Protein AF-A0A3Q2ECR6-F1 (afdb_monomer_lite)

Structure (mmCIF, N/CA/C/O backbone):
data_AF-A0A3Q2ECR6-F1
#
_entry.id   AF-A0A3Q2ECR6-F1
#
loop_
_atom_site.group_PDB
_atom_site.id
_atom_site.type_symbol
_atom_site.label_atom_id
_atom_site.label_alt_id
_atom_site.label_comp_id
_atom_site.label_asym_id
_atom_site.label_entity_id
_atom_site.label_seq_id
_atom_site.pdbx_PDB_ins_code
_atom_site.Cartn_x
_atom_site.Cartn_y
_atom_site.Cartn_z
_atom_site.occupancy
_atom_site.B_iso_or_equiv
_atom_site.auth_seq_id
_atom_site.auth_comp_id
_atom_site.auth_asym_id
_atom_site.auth_atom_id
_atom_site.pdbx_PDB_model_num
ATOM 1 N N . MET A 1 1 ? -10.466 69.214 2.673 1.00 44.59 1 MET A N 1
ATOM 2 C CA . MET A 1 1 ? -10.767 68.205 1.638 1.00 44.59 1 MET A CA 1
ATOM 3 C C . MET A 1 1 ? -9.721 67.107 1.749 1.00 44.59 1 MET A C 1
ATOM 5 O O . MET A 1 1 ? -8.637 67.316 1.250 1.00 44.59 1 MET A O 1
ATOM 9 N N . PHE A 1 2 ? -9.979 66.029 2.493 1.00 32.62 2 PHE A N 1
ATOM 10 C CA . PHE A 1 2 ? -9.277 64.741 2.358 1.00 32.62 2 PHE A CA 1
ATOM 11 C C . PHE A 1 2 ? -10.063 63.687 3.153 1.00 32.62 2 PHE A C 1
ATOM 13 O O . PHE A 1 2 ? -10.181 63.766 4.374 1.00 32.62 2 PHE A O 1
ATOM 20 N N . LEU A 1 3 ? -10.672 62.759 2.415 1.00 36.97 3 LEU A N 1
ATOM 21 C CA . LEU A 1 3 ? -11.423 61.605 2.904 1.00 36.97 3 LEU A CA 1
ATOM 22 C C . LEU A 1 3 ? -10.473 60.650 3.648 1.00 36.97 3 LEU A C 1
ATOM 24 O O . LEU A 1 3 ? -9.470 60.225 3.078 1.00 36.97 3 LEU A O 1
ATOM 28 N N . LYS A 1 4 ? -10.806 60.260 4.885 1.00 32.50 4 LYS A N 1
ATOM 29 C CA . LYS A 1 4 ? -10.216 59.078 5.531 1.00 32.50 4 LYS A CA 1
ATOM 30 C C . LYS A 1 4 ? -11.104 57.871 5.239 1.00 32.50 4 LYS A C 1
ATOM 32 O O . LYS A 1 4 ? -12.248 57.814 5.674 1.00 32.50 4 LYS A O 1
ATOM 37 N N . ILE A 1 5 ? -10.553 56.926 4.486 1.00 41.38 5 ILE A N 1
ATOM 38 C CA . ILE A 1 5 ? -11.116 55.600 4.233 1.00 41.38 5 ILE A CA 1
ATOM 39 C C . ILE A 1 5 ? -10.971 54.782 5.526 1.00 41.38 5 ILE A C 1
ATOM 41 O O . ILE A 1 5 ? -9.859 54.588 6.016 1.00 41.38 5 ILE A O 1
ATOM 45 N N . LEU A 1 6 ? -12.092 54.333 6.094 1.00 36.31 6 LEU A N 1
ATOM 46 C CA . LEU A 1 6 ? -12.134 53.387 7.211 1.00 36.31 6 LEU A CA 1
ATOM 47 C C . LEU A 1 6 ? -11.898 51.972 6.667 1.00 36.31 6 LEU A C 1
ATOM 49 O O . LEU A 1 6 ? -12.733 51.436 5.945 1.00 36.31 6 LEU A O 1
ATOM 53 N N . SER A 1 7 ? -10.758 51.375 7.014 1.00 35.06 7 SER A N 1
ATOM 54 C CA . SER A 1 7 ? -10.494 49.946 6.828 1.00 35.06 7 SER A CA 1
ATOM 55 C C . SER A 1 7 ? -10.989 49.196 8.065 1.00 35.06 7 SER A C 1
ATOM 57 O O . SER A 1 7 ? -10.388 49.277 9.136 1.00 35.06 7 SER A O 1
ATOM 59 N N . THR A 1 8 ? -12.118 48.502 7.940 1.00 44.38 8 THR A N 1
ATOM 60 C CA . THR A 1 8 ? -12.654 47.597 8.961 1.00 44.38 8 THR A CA 1
ATOM 61 C C . THR A 1 8 ? -11.941 46.248 8.892 1.00 44.38 8 THR A C 1
ATOM 63 O O . THR A 1 8 ? -12.421 45.318 8.248 1.00 44.38 8 THR A O 1
ATOM 66 N N . SER A 1 9 ? -10.808 46.121 9.584 1.00 35.09 9 SER A N 1
ATOM 67 C CA . SER A 1 9 ? -10.278 44.809 9.976 1.00 35.09 9 SER A CA 1
ATOM 68 C C . SER A 1 9 ? -10.993 44.347 11.241 1.00 35.09 9 SER A C 1
ATOM 70 O O . SER A 1 9 ? -10.582 44.653 12.358 1.00 35.09 9 SER A O 1
ATOM 72 N N . SER A 1 10 ? -12.082 43.603 11.066 1.00 39.12 10 SER A N 1
ATOM 73 C CA . SER A 1 10 ? -12.671 42.777 12.118 1.00 39.12 10 SER A CA 1
ATOM 74 C C . SER A 1 10 ? -11.706 41.635 12.445 1.00 39.12 10 SER A C 1
ATOM 76 O O . SER A 1 10 ? -11.750 40.564 11.836 1.00 39.12 10 SER A O 1
ATOM 78 N N . VAL A 1 11 ? -10.795 41.889 13.382 1.00 37.97 11 VAL A N 1
ATOM 79 C CA . VAL A 1 11 ? -9.998 40.852 14.033 1.00 37.97 11 VAL A CA 1
ATOM 80 C C . VAL A 1 11 ? -10.934 40.127 14.991 1.00 37.97 11 VAL A C 1
ATOM 82 O O . VAL A 1 11 ? -11.331 40.669 16.020 1.00 37.97 11 VAL A O 1
ATOM 85 N N . TRP A 1 12 ? -11.318 38.905 14.633 1.00 32.41 12 TRP A N 1
ATOM 86 C CA . TRP A 1 12 ? -11.943 37.985 15.573 1.00 32.41 12 TRP A CA 1
ATOM 87 C C . TRP A 1 12 ? -10.900 37.627 16.627 1.00 32.41 12 TRP A C 1
ATOM 89 O O . TRP A 1 12 ? -10.021 36.797 16.405 1.00 32.41 12 TRP A O 1
ATOM 99 N N . PHE A 1 13 ? -10.975 38.320 17.759 1.00 32.16 13 PHE A N 1
ATOM 100 C CA . PHE A 1 13 ? -10.228 38.001 18.962 1.00 32.16 13 PHE A CA 1
ATOM 101 C C . PHE A 1 13 ? -10.807 36.691 19.507 1.00 32.16 13 PHE A C 1
ATOM 103 O O . PHE A 1 13 ? -11.814 36.688 20.211 1.00 32.16 13 PHE A O 1
ATOM 110 N N . PHE A 1 14 ? -10.234 35.557 19.104 1.00 31.73 14 PHE A N 1
ATOM 111 C CA . PHE A 1 14 ? -10.479 34.302 19.804 1.00 31.73 14 PHE A CA 1
ATOM 112 C C . PHE A 1 14 ? -9.859 34.443 21.194 1.00 31.73 14 PHE A C 1
ATOM 114 O O . PHE A 1 14 ? -8.654 34.692 21.267 1.00 31.73 14 PHE A O 1
ATOM 121 N N . PRO A 1 15 ? -10.628 34.297 22.286 1.00 36.34 15 PRO A N 1
ATOM 122 C CA . PRO A 1 15 ? -10.051 34.236 23.616 1.00 36.34 15 PRO A CA 1
ATOM 123 C C . PRO A 1 15 ? -9.131 33.015 23.670 1.00 36.34 15 PRO A C 1
ATOM 125 O O . PRO A 1 15 ? -9.578 31.866 23.716 1.00 36.34 15 PRO A O 1
ATOM 128 N N . THR A 1 16 ? -7.828 33.261 23.594 1.00 48.09 16 THR A N 1
ATOM 129 C CA . THR A 1 16 ? -6.794 32.307 23.971 1.00 48.09 16 THR A CA 1
ATOM 130 C C . THR A 1 16 ? -6.807 32.242 25.482 1.00 48.09 16 THR A C 1
ATOM 132 O O . THR A 1 16 ? -6.129 33.019 26.136 1.00 48.09 16 THR A O 1
ATOM 135 N N . GLU A 1 17 ? -7.701 31.408 25.994 1.00 37.34 17 GLU A N 1
ATOM 136 C CA . GLU A 1 17 ? -7.595 30.612 27.216 1.00 37.34 17 GLU A CA 1
ATOM 137 C C . GLU A 1 17 ? -9.012 30.169 27.568 1.00 37.34 17 GLU A C 1
ATOM 139 O O . GLU A 1 17 ? -9.908 30.974 27.827 1.00 37.34 17 GLU A O 1
ATOM 144 N N . ARG A 1 18 ? -9.248 28.853 27.503 1.00 41.16 18 ARG A N 1
ATOM 145 C CA . ARG A 1 18 ? -10.453 28.295 28.114 1.00 41.16 18 ARG A CA 1
ATOM 146 C C . ARG A 1 18 ? -10.379 28.621 29.606 1.00 41.16 18 ARG A C 1
ATOM 148 O O . ARG A 1 18 ? -9.294 28.468 30.168 1.00 41.16 18 ARG A O 1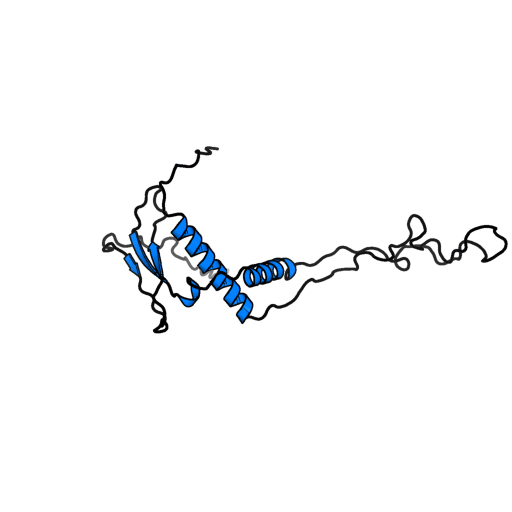
ATOM 155 N N . PRO A 1 19 ? -11.492 29.023 30.243 1.00 47.16 19 PRO A N 1
ATOM 156 C CA . PRO A 1 19 ? -11.497 29.174 31.687 1.00 47.16 19 PRO A CA 1
ATOM 157 C C . PRO A 1 19 ? -11.017 27.859 32.320 1.00 47.16 19 PRO A C 1
ATOM 159 O O . PRO A 1 19 ? -11.397 26.786 31.826 1.00 47.16 19 PRO A O 1
ATOM 162 N N . PRO A 1 20 ? -10.168 27.923 33.362 1.00 55.03 20 PRO A N 1
ATOM 163 C CA . PRO A 1 20 ? -9.770 26.730 34.087 1.00 55.03 20 PRO A CA 1
ATOM 164 C C . PRO A 1 20 ? -11.035 26.010 34.566 1.00 55.03 20 PRO A C 1
ATOM 166 O O . PRO A 1 20 ? -12.017 26.677 34.925 1.00 55.03 20 PRO A O 1
ATOM 169 N N . PRO A 1 21 ? -11.061 24.666 34.523 1.00 54.00 21 PRO A N 1
ATOM 170 C CA . PRO A 1 21 ? -12.189 23.925 35.057 1.00 54.00 21 PRO A CA 1
ATOM 171 C C . PRO A 1 21 ? -12.422 24.375 36.511 1.00 54.00 21 PRO A C 1
ATOM 173 O O . PRO A 1 21 ? -11.453 24.546 37.254 1.00 54.00 21 PRO A O 1
ATOM 176 N N . PRO A 1 22 ? -13.678 24.647 36.906 1.00 54.19 22 PRO A N 1
ATOM 177 C CA . PRO A 1 22 ? -13.982 25.146 38.241 1.00 54.19 22 PRO A CA 1
ATOM 178 C C . PRO A 1 22 ? -13.456 24.175 39.304 1.00 54.19 22 PRO A C 1
ATOM 180 O O . PRO A 1 22 ? -13.561 22.960 39.138 1.00 54.19 22 PRO A O 1
ATOM 183 N N . ALA A 1 23 ? -12.935 24.728 40.404 1.00 50.47 23 ALA A N 1
ATOM 184 C CA . ALA A 1 23 ? -12.356 23.998 41.540 1.00 50.47 23 ALA A CA 1
ATOM 185 C C . ALA A 1 23 ? -13.340 23.044 42.257 1.00 50.47 23 ALA A C 1
ATOM 187 O O . ALA A 1 23 ? -12.936 22.292 43.138 1.00 50.47 23 ALA A O 1
ATOM 188 N N . ASP A 1 24 ? -14.603 23.032 41.827 1.00 50.16 24 ASP A N 1
ATOM 189 C CA . ASP A 1 24 ? -15.684 22.183 42.320 1.00 50.16 24 ASP A CA 1
ATOM 190 C C . ASP A 1 24 ? -16.024 21.038 41.345 1.00 50.16 24 ASP A C 1
ATOM 192 O O . ASP A 1 24 ? -17.192 20.680 41.198 1.00 50.16 24 ASP A O 1
ATOM 196 N N . SER A 1 25 ? -15.063 20.458 40.614 1.00 51.34 25 SER A N 1
ATOM 197 C CA . SER A 1 25 ? -15.341 19.203 39.899 1.00 51.34 25 SER A CA 1
ATOM 198 C C . SER A 1 25 ? -15.365 18.059 40.921 1.00 51.34 25 SER A C 1
ATOM 200 O O . SER A 1 25 ? -14.299 17.728 41.449 1.00 51.34 25 SER A O 1
ATOM 202 N N . PRO A 1 26 ? -16.520 17.440 41.236 1.00 57.03 26 PRO A N 1
ATOM 203 C CA . PRO A 1 26 ? -16.541 16.336 42.178 1.00 57.03 26 PRO A CA 1
ATOM 204 C C . PRO A 1 26 ? -15.870 15.149 41.492 1.00 57.03 26 PRO A C 1
ATOM 206 O O . PRO A 1 26 ? -16.444 14.503 40.615 1.00 57.03 26 PRO A O 1
ATOM 209 N N . LEU A 1 27 ? -14.612 14.899 41.842 1.00 60.94 27 LEU A N 1
ATOM 210 C CA . LEU A 1 27 ? -13.955 13.651 41.496 1.00 60.94 27 LEU A CA 1
ATOM 211 C C . LEU A 1 27 ? -14.749 12.499 42.137 1.00 60.94 27 LEU A C 1
ATOM 213 O O . LEU A 1 27 ? -15.209 12.640 43.274 1.00 60.94 27 LEU A O 1
ATOM 217 N N . PRO A 1 28 ? -14.908 11.358 41.445 1.00 64.12 28 PRO A N 1
ATOM 218 C CA . PRO A 1 28 ? -14.272 11.000 40.174 1.00 64.12 28 PRO A CA 1
ATOM 219 C C . PRO A 1 28 ? -15.071 11.405 38.919 1.00 64.12 28 PRO A C 1
ATOM 221 O O . PRO A 1 28 ? -16.295 11.278 38.863 1.00 64.12 28 PRO A O 1
ATOM 224 N N . LEU A 1 29 ? -14.360 11.806 37.854 1.00 71.25 29 LEU A N 1
ATOM 225 C CA . LEU A 1 29 ? -14.961 12.052 36.535 1.00 71.25 29 LEU A CA 1
ATOM 226 C C . LEU A 1 29 ? -15.437 10.729 35.914 1.00 71.25 29 LEU A C 1
ATOM 228 O O . LEU A 1 29 ? -14.631 9.963 35.391 1.00 71.25 29 LEU A O 1
ATOM 232 N N . LEU A 1 30 ? -16.747 10.469 35.951 1.00 80.62 30 LEU A N 1
ATOM 233 C CA . LEU A 1 30 ? -17.367 9.311 35.304 1.00 80.62 30 LEU A CA 1
ATOM 234 C C . LEU A 1 30 ? -18.045 9.725 33.993 1.00 80.62 30 LEU A C 1
ATOM 236 O O . LEU A 1 30 ? -19.141 10.292 33.999 1.00 80.62 30 LEU A O 1
ATOM 240 N N . ARG A 1 31 ? -17.420 9.421 32.850 1.00 82.69 31 ARG A N 1
ATOM 241 C CA . ARG A 1 31 ? -18.024 9.684 31.534 1.00 82.69 31 ARG A CA 1
ATOM 242 C C . ARG A 1 31 ? -18.683 8.425 30.983 1.00 82.69 31 ARG A C 1
ATOM 244 O O . ARG A 1 31 ? -17.994 7.466 30.649 1.00 82.69 31 ARG A O 1
ATOM 251 N N . LYS A 1 32 ? -20.005 8.472 30.815 1.00 86.19 32 LYS A N 1
ATOM 252 C CA . LYS A 1 32 ? -20.776 7.392 30.185 1.00 86.19 32 LYS A CA 1
ATOM 253 C C . LYS A 1 32 ? -20.709 7.440 28.662 1.00 86.19 32 LYS A C 1
ATOM 255 O O . LYS A 1 32 ? -20.534 8.502 28.054 1.00 86.19 32 LYS A O 1
ATOM 260 N N . CYS A 1 33 ? -20.897 6.283 28.038 1.00 85.75 33 CYS A N 1
ATOM 261 C CA . CYS A 1 33 ? -21.053 6.185 26.593 1.00 85.75 33 CYS A CA 1
ATOM 262 C C . CYS A 1 33 ? -22.465 6.639 26.166 1.00 85.75 33 CYS A C 1
ATOM 264 O O . CYS A 1 33 ? -23.468 6.029 26.524 1.00 85.75 33 CYS A O 1
ATOM 266 N N . ASN A 1 34 ? -22.560 7.696 25.353 1.00 88.00 34 ASN A N 1
ATOM 267 C CA . ASN A 1 34 ? -23.859 8.214 24.886 1.00 88.00 34 ASN A CA 1
ATOM 268 C C . ASN A 1 34 ? -24.440 7.442 23.683 1.00 88.00 34 ASN A C 1
ATOM 270 O O . ASN A 1 34 ? -25.599 7.637 23.327 1.00 88.00 34 ASN A O 1
ATOM 274 N N . ALA A 1 35 ? -23.638 6.612 23.011 1.00 89.81 35 ALA A N 1
ATOM 275 C CA . ALA A 1 35 ? -24.069 5.844 21.844 1.00 89.81 35 ALA A CA 1
ATOM 276 C C . ALA A 1 35 ? -24.732 4.524 22.261 1.00 89.81 35 ALA A C 1
ATOM 278 O O . ALA A 1 35 ? -24.299 3.895 23.224 1.00 89.81 35 ALA A O 1
ATOM 279 N N . ALA A 1 36 ? -25.736 4.075 21.502 1.00 90.94 36 ALA A N 1
ATOM 280 C CA . ALA A 1 36 ? -26.410 2.806 21.758 1.00 90.94 36 ALA A CA 1
ATOM 281 C C . ALA A 1 36 ? -25.423 1.627 21.672 1.00 90.94 36 ALA A C 1
ATOM 283 O O . ALA A 1 36 ? -24.729 1.444 20.665 1.00 90.94 36 ALA A O 1
ATOM 284 N N . ILE A 1 37 ? -25.366 0.831 22.738 1.00 89.75 37 ILE A N 1
ATOM 285 C CA . ILE A 1 37 ? -24.561 -0.390 22.816 1.00 89.75 37 ILE A CA 1
ATOM 286 C C . ILE A 1 37 ? -25.464 -1.588 22.500 1.00 89.75 37 ILE A C 1
ATOM 288 O O . ILE A 1 37 ? -26.587 -1.650 23.008 1.00 89.75 37 ILE A O 1
ATOM 292 N N . PRO A 1 38 ? -25.020 -2.535 21.656 1.00 89.38 38 PRO A N 1
ATOM 293 C CA . PRO A 1 38 ? -25.794 -3.738 21.386 1.00 89.38 38 PRO A CA 1
ATOM 294 C C . PRO A 1 38 ? -25.885 -4.623 22.637 1.00 89.38 38 PRO A C 1
ATOM 296 O O . PRO A 1 38 ? -24.916 -4.775 23.370 1.00 89.38 38 PRO A O 1
ATOM 299 N N . ALA A 1 39 ? -27.033 -5.272 22.844 1.00 90.19 39 ALA A N 1
ATOM 300 C CA . ALA A 1 39 ? -27.360 -5.980 24.091 1.00 90.19 39 ALA A CA 1
ATOM 301 C C . ALA A 1 39 ? -26.384 -7.101 24.510 1.00 90.19 39 ALA A C 1
ATOM 303 O O . ALA A 1 39 ? -26.377 -7.501 25.668 1.00 90.19 39 ALA A O 1
ATOM 304 N N . HIS A 1 40 ? -25.580 -7.623 23.581 1.00 88.38 40 HIS A N 1
ATOM 305 C CA . HIS A 1 40 ? -24.628 -8.708 23.834 1.00 88.38 40 HIS A CA 1
ATOM 306 C C . HIS A 1 40 ? -23.213 -8.222 24.189 1.00 88.38 40 HIS A C 1
ATOM 308 O O . HIS A 1 40 ? -22.360 -9.052 24.491 1.00 88.38 40 HIS A O 1
ATOM 314 N N . LEU A 1 41 ? -22.942 -6.911 24.128 1.00 88.81 41 LEU A N 1
ATOM 315 C CA . LEU A 1 41 ? -21.633 -6.333 24.439 1.00 88.81 41 LEU A CA 1
ATOM 316 C C . LEU A 1 41 ? -21.729 -5.387 25.636 1.00 88.81 41 LEU A C 1
ATOM 318 O O . LEU A 1 41 ? -22.696 -4.644 25.781 1.00 88.81 41 LEU A O 1
ATOM 322 N N . SER A 1 42 ? -20.684 -5.372 26.462 1.00 87.00 42 SER A N 1
ATOM 323 C CA . SER A 1 42 ? -20.505 -4.399 27.541 1.00 87.00 42 SER A CA 1
ATOM 324 C C . SER A 1 42 ? -19.532 -3.288 27.122 1.00 87.00 42 SER A C 1
ATOM 326 O O . SER A 1 42 ? -18.600 -3.558 26.359 1.00 87.00 42 SER A O 1
ATOM 328 N N . PRO A 1 43 ? -19.704 -2.044 27.609 1.00 88.62 43 PRO A N 1
ATOM 329 C CA . PRO A 1 43 ? -18.736 -0.975 27.378 1.00 88.62 43 PRO A CA 1
ATOM 330 C C . PRO A 1 43 ? -17.361 -1.323 27.952 1.00 88.62 43 PRO A C 1
ATOM 332 O O . PRO A 1 43 ? -17.248 -2.005 28.970 1.00 88.62 43 PRO A O 1
ATOM 335 N N . VAL A 1 44 ? -16.312 -0.819 27.303 1.00 88.56 44 VAL A N 1
ATOM 336 C CA . VAL A 1 44 ? -14.935 -0.921 27.805 1.00 88.56 44 VAL A CA 1
ATOM 337 C C . VAL A 1 44 ? -14.654 0.276 28.699 1.00 88.56 44 VAL A C 1
ATOM 339 O O . VAL A 1 44 ? -15.012 1.391 28.340 1.00 88.56 44 VAL A O 1
ATOM 342 N N . GLN A 1 45 ? -14.002 0.073 29.838 1.00 88.94 45 GLN A N 1
ATOM 343 C CA . GLN A 1 45 ? -13.644 1.161 30.746 1.00 88.94 45 GLN A CA 1
ATOM 344 C C . GLN A 1 45 ? -12.150 1.462 30.675 1.00 88.94 45 GLN A C 1
ATOM 346 O O . GLN A 1 45 ? -11.332 0.553 30.526 1.00 88.94 45 GLN A O 1
ATOM 351 N N . THR A 1 46 ? -11.802 2.743 30.773 1.00 86.56 46 THR A N 1
ATOM 352 C CA . THR A 1 46 ? -10.413 3.215 30.796 1.00 86.56 46 THR A CA 1
ATOM 353 C C . THR A 1 46 ? -10.249 4.358 31.781 1.00 86.56 46 THR A C 1
ATOM 355 O O . THR A 1 46 ? -11.157 5.181 31.935 1.00 86.56 46 THR A O 1
ATOM 358 N N . TRP A 1 47 ? -9.078 4.444 32.405 1.00 86.06 47 TRP A N 1
ATOM 359 C CA . TRP A 1 47 ? -8.720 5.567 33.265 1.00 86.06 47 TRP A CA 1
ATOM 360 C C . TRP A 1 47 ? -8.584 6.862 32.461 1.00 86.06 47 TRP A C 1
ATOM 362 O O . TRP A 1 47 ? -8.150 6.859 31.308 1.00 86.06 47 TRP A O 1
ATOM 372 N N . VAL A 1 48 ? -9.000 7.969 33.071 1.00 84.38 48 VAL A N 1
ATOM 373 C CA . VAL A 1 48 ? -8.792 9.324 32.564 1.00 84.38 48 VAL A CA 1
ATOM 374 C C . VAL A 1 48 ? -7.664 9.944 33.366 1.00 84.38 48 VAL A C 1
ATOM 376 O O . VAL A 1 48 ? -7.773 10.095 34.581 1.00 84.38 48 VAL A O 1
ATOM 379 N N . GLU A 1 49 ? -6.601 10.318 32.674 1.00 82.62 49 GLU A N 1
ATOM 380 C CA . GLU A 1 49 ? -5.410 10.916 33.268 1.00 82.62 49 GLU A CA 1
ATOM 381 C C . GLU A 1 49 ? -5.299 12.394 32.885 1.00 82.62 49 GLU A C 1
ATOM 383 O O . GLU A 1 49 ? -5.783 12.828 31.833 1.00 82.62 49 GLU A O 1
ATOM 388 N N . THR A 1 50 ? -4.642 13.166 33.747 1.00 81.00 50 THR A N 1
ATOM 389 C CA . THR A 1 50 ? -4.268 14.565 33.511 1.00 81.00 50 THR A CA 1
ATOM 390 C C . THR A 1 50 ? -2.802 14.677 33.137 1.00 81.00 50 THR A C 1
ATOM 392 O O . THR A 1 50 ? -1.955 13.987 33.690 1.00 81.00 50 THR A O 1
ATOM 395 N N . LEU A 1 51 ? -2.484 15.609 32.238 1.00 82.25 51 LEU A N 1
ATOM 396 C CA . LEU A 1 51 ? -1.107 15.878 31.806 1.00 82.25 51 LEU A CA 1
ATOM 397 C C . LEU A 1 51 ? -0.400 16.944 32.669 1.00 82.25 51 LEU A C 1
ATOM 399 O O . LEU A 1 51 ? 0.610 17.498 32.249 1.00 82.25 51 LEU A O 1
ATOM 403 N N . GLU A 1 52 ? -0.944 17.276 33.842 1.00 80.50 52 GLU A N 1
ATOM 404 C CA . GLU A 1 52 ? -0.485 18.401 34.676 1.00 80.50 52 GLU A CA 1
ATOM 405 C C . GLU A 1 52 ? 0.789 18.092 35.478 1.00 80.50 52 GLU A C 1
ATOM 407 O O . GLU A 1 52 ? 1.527 19.007 35.838 1.00 80.50 52 GLU A O 1
ATOM 412 N N . GLY A 1 53 ? 1.085 16.816 35.733 1.00 77.12 53 GLY A N 1
ATOM 413 C CA . GLY A 1 53 ? 2.266 16.395 36.482 1.00 77.12 53 GLY A CA 1
ATOM 414 C C . GLY A 1 53 ? 2.662 14.955 36.176 1.00 77.12 53 GLY A C 1
ATOM 415 O O . GLY A 1 53 ? 1.852 14.167 35.696 1.00 77.12 53 GLY A O 1
ATOM 416 N N . GLN A 1 54 ? 3.921 14.617 36.455 1.00 70.44 54 GLN A N 1
ATOM 417 C CA . GLN A 1 54 ? 4.499 13.308 36.129 1.00 70.44 54 GLN A CA 1
ATOM 418 C C . GLN A 1 54 ? 3.945 12.164 37.001 1.00 70.44 54 GLN A C 1
ATOM 420 O O . GLN A 1 54 ? 3.918 11.025 36.549 1.00 70.44 54 GLN A O 1
ATOM 425 N N . ASP A 1 55 ? 3.417 12.498 38.185 1.00 64.44 55 ASP A N 1
ATOM 426 C CA . ASP A 1 55 ? 2.812 11.569 39.153 1.00 64.44 55 ASP A CA 1
ATOM 427 C C . ASP A 1 55 ? 1.298 11.817 39.325 1.00 64.44 55 ASP A C 1
ATOM 429 O O . ASP A 1 55 ? 0.737 11.670 40.415 1.00 64.44 55 ASP A O 1
ATOM 433 N N . SER A 1 56 ? 0.625 12.279 38.265 1.00 68.69 56 SER A N 1
ATOM 434 C CA . SER A 1 56 ? -0.805 12.592 38.322 1.00 68.69 56 SER A CA 1
ATOM 435 C C . SER A 1 56 ? -1.632 11.319 38.530 1.00 68.69 56 SER A C 1
ATOM 437 O O . SER A 1 56 ? -1.570 10.383 37.736 1.00 68.69 56 SER A O 1
ATOM 439 N N . GLN A 1 57 ? -2.418 11.290 39.610 1.00 69.31 57 GLN A N 1
ATOM 440 C CA . GLN A 1 57 ? -3.376 10.214 39.863 1.00 69.31 57 GLN A CA 1
ATOM 441 C C . GLN A 1 57 ? -4.517 10.274 38.834 1.00 69.31 57 GLN A C 1
ATOM 443 O O . GLN A 1 57 ? -4.929 11.372 38.446 1.00 69.31 57 GLN A O 1
ATOM 448 N N . PRO A 1 58 ? -5.064 9.124 38.403 1.00 74.81 58 PRO A N 1
ATOM 449 C CA . PRO A 1 58 ? -6.170 9.114 37.457 1.00 74.81 58 PRO A CA 1
ATOM 450 C C . PRO A 1 58 ? -7.391 9.827 38.057 1.00 74.81 58 PRO A C 1
ATOM 452 O O . PRO A 1 58 ? -7.849 9.504 39.153 1.00 74.81 58 PRO A O 1
ATOM 455 N N . LEU A 1 59 ? -7.940 10.793 37.318 1.00 78.69 59 LEU A N 1
ATOM 456 C CA . LEU A 1 59 ? -9.066 11.629 37.749 1.00 78.69 59 LEU A CA 1
ATOM 457 C C . LEU A 1 59 ? -10.400 10.873 37.780 1.00 78.69 59 LEU A C 1
ATOM 459 O O . LEU A 1 59 ? -11.351 11.288 38.448 1.00 78.69 59 LEU A O 1
ATOM 463 N N . GLY A 1 60 ? -10.524 9.801 36.999 1.00 81.75 60 GLY A N 1
ATOM 464 C CA . GLY A 1 60 ? -11.774 9.061 36.899 1.00 81.75 60 GLY A CA 1
ATOM 465 C C . GLY A 1 60 ? -11.786 7.997 35.811 1.00 81.75 60 GLY A C 1
ATOM 466 O O . GLY A 1 60 ? -10.750 7.630 35.260 1.00 81.75 60 GLY A O 1
ATOM 467 N N . LEU A 1 61 ? -12.984 7.496 35.513 1.00 83.81 61 LEU A N 1
ATOM 468 C CA . LEU A 1 61 ? -13.227 6.408 34.569 1.00 83.81 61 LEU A CA 1
ATOM 469 C C . LEU A 1 61 ? -14.089 6.888 33.400 1.00 83.81 61 LEU A C 1
ATOM 471 O O . LEU A 1 61 ? -15.089 7.587 33.566 1.00 83.81 61 LEU A O 1
ATOM 475 N N . THR A 1 62 ? -13.722 6.474 32.194 1.00 88.56 62 THR A N 1
ATOM 476 C CA . THR A 1 62 ? -14.517 6.693 30.982 1.00 88.56 62 THR A CA 1
ATOM 477 C C . THR A 1 62 ? -14.972 5.366 30.401 1.00 88.56 62 THR A C 1
ATOM 479 O O . THR A 1 62 ? -14.184 4.435 30.259 1.00 88.56 62 THR A O 1
ATOM 482 N N . GLU A 1 63 ? -16.244 5.311 30.015 1.00 90.69 63 GLU A N 1
ATOM 483 C CA . GLU A 1 63 ? -16.836 4.224 29.246 1.00 90.69 63 GLU A CA 1
ATOM 484 C C . GLU A 1 63 ? -16.684 4.480 27.739 1.00 90.69 63 GLU A C 1
ATOM 486 O O . GLU A 1 63 ? -17.053 5.531 27.204 1.00 90.69 63 GLU A O 1
ATOM 491 N N . LEU A 1 64 ? -16.169 3.478 27.036 1.00 90.62 64 LEU A N 1
ATOM 492 C CA . LEU A 1 64 ? -15.909 3.455 25.606 1.00 90.62 64 LEU A CA 1
ATOM 493 C C . LEU A 1 64 ? -16.815 2.436 24.911 1.00 90.62 64 LEU A C 1
ATOM 495 O O . LEU A 1 64 ? -17.138 1.373 25.445 1.00 90.62 64 LEU A O 1
ATOM 499 N N . HIS A 1 65 ? -17.204 2.753 23.674 1.00 93.94 65 HIS A N 1
ATOM 500 C CA . HIS A 1 65 ? -18.077 1.888 22.880 1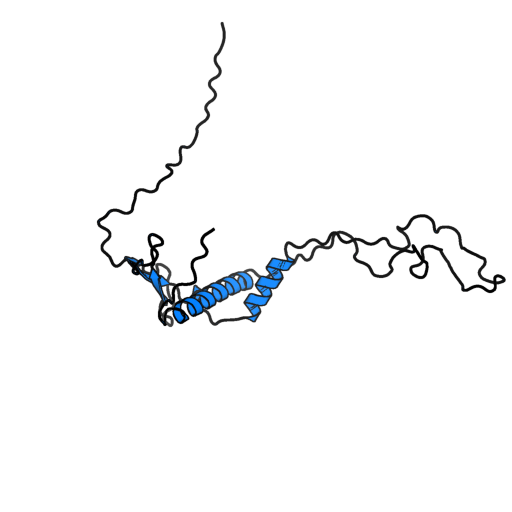.00 93.94 65 HIS A CA 1
ATOM 501 C C . HIS A 1 65 ? -17.335 0.622 22.406 1.00 93.94 65 HIS A C 1
ATOM 503 O O . HIS A 1 65 ? -16.259 0.739 21.800 1.00 93.94 65 HIS A O 1
ATOM 509 N N . PRO A 1 66 ? -17.896 -0.582 22.624 1.00 92.44 66 PRO A N 1
ATOM 510 C CA . PRO A 1 66 ? -17.194 -1.831 22.339 1.00 92.44 66 PRO A CA 1
ATOM 511 C C . PRO A 1 66 ? -16.960 -2.070 20.838 1.00 92.44 66 PRO A C 1
ATOM 513 O O . PRO A 1 66 ? -15.913 -2.591 20.468 1.00 92.44 66 PRO A O 1
ATOM 516 N N . ASP A 1 67 ? -17.826 -1.598 19.934 1.00 93.00 67 ASP A N 1
ATOM 517 C CA . ASP A 1 67 ? -17.635 -1.806 18.483 1.00 93.00 67 ASP A CA 1
ATOM 518 C C . ASP A 1 67 ? -16.492 -0.974 17.884 1.00 93.00 67 ASP A C 1
ATOM 520 O O . ASP A 1 67 ? -16.196 -1.092 16.686 1.00 93.00 67 ASP A O 1
ATOM 524 N N . VAL A 1 68 ? -15.906 -0.058 18.655 1.00 93.38 68 VAL A N 1
ATOM 525 C CA . VAL A 1 68 ? -14.770 0.772 18.232 1.00 93.38 68 VAL A CA 1
ATOM 526 C C . VAL A 1 68 ? -13.490 0.343 18.937 1.00 93.38 68 VAL A C 1
ATOM 528 O O . VAL A 1 68 ? -12.444 0.299 18.290 1.00 93.38 68 VAL A O 1
ATOM 531 N N . PHE A 1 69 ? -13.582 0.020 20.229 1.00 92.81 69 PHE A N 1
ATOM 532 C CA . PHE A 1 69 ? -12.428 -0.212 21.101 1.00 92.81 69 PHE A CA 1
ATOM 533 C C . PHE A 1 69 ? -12.245 -1.672 21.552 1.00 92.81 69 PHE A C 1
ATOM 535 O O . PHE A 1 69 ? -11.189 -1.996 22.088 1.00 92.81 69 PHE A O 1
ATOM 542 N N . ALA A 1 70 ? -13.220 -2.554 21.311 1.00 91.75 70 ALA A N 1
ATOM 543 C CA . ALA A 1 70 ? -13.163 -3.990 21.616 1.00 91.75 70 ALA A CA 1
ATOM 544 C C . ALA A 1 70 ? -13.308 -4.867 20.358 1.00 91.75 70 ALA A C 1
ATOM 546 O O . ALA A 1 70 ? -13.847 -5.973 20.405 1.00 91.75 70 ALA A O 1
ATOM 547 N N . VAL A 1 71 ? -12.846 -4.383 19.202 1.00 93.06 71 VAL A N 1
ATOM 548 C CA . VAL A 1 71 ? -12.867 -5.170 17.963 1.00 93.06 71 VAL A CA 1
ATOM 549 C C . VAL A 1 71 ? -11.709 -6.164 17.961 1.00 93.06 71 VAL A C 1
ATOM 551 O O . VAL A 1 71 ? -10.579 -5.809 18.293 1.00 93.06 71 VAL A O 1
ATOM 554 N N . ALA A 1 72 ? -11.975 -7.397 17.520 1.00 90.75 72 ALA A N 1
ATOM 555 C CA . ALA A 1 72 ? -10.949 -8.427 17.381 1.00 90.75 72 ALA A CA 1
ATOM 556 C C . ALA A 1 72 ? -9.748 -7.926 16.542 1.00 90.75 72 ALA A C 1
ATOM 558 O O . ALA A 1 72 ? -9.951 -7.354 15.460 1.00 90.75 72 ALA A O 1
ATOM 559 N N . PRO A 1 73 ? -8.500 -8.142 16.999 1.00 91.25 73 PRO A N 1
ATOM 560 C CA . PRO A 1 73 ? -7.315 -7.634 16.319 1.00 91.25 73 PRO A CA 1
ATOM 561 C C . PRO A 1 73 ? -7.108 -8.349 14.975 1.00 91.25 73 PRO A C 1
ATOM 563 O O . PRO A 1 73 ? -6.734 -9.517 14.922 1.00 91.25 73 PRO A O 1
ATOM 566 N N . ARG A 1 74 ? -7.351 -7.640 13.863 1.00 94.00 74 ARG A N 1
ATOM 567 C CA . ARG A 1 74 ? -7.160 -8.140 12.487 1.00 94.00 74 ARG A CA 1
ATOM 568 C C . ARG A 1 74 ? -5.964 -7.469 11.814 1.00 94.00 74 ARG A C 1
ATOM 570 O O . ARG A 1 74 ? -6.104 -6.399 11.216 1.00 94.00 74 ARG A O 1
ATOM 577 N N . LEU A 1 75 ? -4.804 -8.121 11.876 1.00 95.38 75 LEU A N 1
ATOM 578 C CA . LEU A 1 75 ? -3.544 -7.608 11.321 1.00 95.38 75 LEU A CA 1
ATOM 579 C C . LEU A 1 75 ? -3.596 -7.409 9.798 1.00 95.38 75 LEU A C 1
ATOM 581 O O . LEU A 1 75 ? -3.056 -6.428 9.293 1.00 95.38 75 LEU A O 1
ATOM 585 N N . ASP A 1 76 ? -4.322 -8.263 9.077 1.00 96.50 76 ASP A N 1
ATOM 586 C CA . ASP A 1 76 ? -4.435 -8.188 7.614 1.00 96.50 76 ASP A CA 1
ATOM 587 C C . ASP A 1 76 ? -5.028 -6.852 7.144 1.00 96.50 76 ASP A C 1
ATOM 589 O O . ASP A 1 76 ? -4.540 -6.229 6.200 1.00 96.50 76 ASP A O 1
ATOM 593 N N . ILE A 1 77 ? -6.077 -6.381 7.831 1.00 96.12 77 ILE A N 1
ATOM 594 C CA 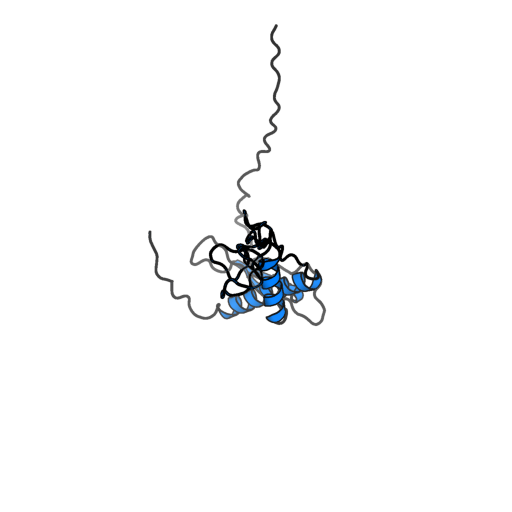. ILE A 1 77 ? -6.755 -5.120 7.504 1.00 96.12 77 ILE A CA 1
ATOM 595 C C . ILE A 1 77 ? -5.855 -3.936 7.850 1.00 96.12 77 ILE A C 1
ATOM 597 O O . ILE A 1 77 ? -5.794 -2.976 7.082 1.00 96.12 77 ILE A O 1
ATOM 601 N N . LEU A 1 78 ? -5.136 -4.008 8.976 1.00 96.25 78 LEU A N 1
ATOM 602 C CA . LEU A 1 78 ? -4.161 -2.982 9.342 1.00 96.25 78 LEU A CA 1
ATOM 603 C C . LEU A 1 78 ? -3.074 -2.852 8.274 1.00 96.25 78 LEU A C 1
ATOM 605 O O . LEU A 1 78 ? -2.828 -1.747 7.796 1.00 96.25 78 LEU A O 1
ATOM 609 N N . HIS A 1 79 ? -2.487 -3.971 7.849 1.00 97.25 79 HIS A N 1
ATOM 610 C CA . HIS A 1 79 ? -1.468 -3.992 6.804 1.00 97.25 79 HIS A CA 1
ATOM 611 C C . HIS A 1 79 ? -2.000 -3.457 5.465 1.00 97.25 79 HIS A C 1
ATOM 613 O O . HIS A 1 79 ? -1.340 -2.649 4.809 1.00 97.25 79 HIS A O 1
ATOM 619 N N . ALA A 1 80 ? -3.219 -3.840 5.073 1.00 97.12 80 ALA A N 1
ATOM 620 C CA . ALA A 1 80 ? -3.843 -3.347 3.847 1.00 97.12 80 ALA A CA 1
ATOM 621 C C . ALA A 1 80 ? -4.066 -1.824 3.873 1.00 97.12 80 ALA A C 1
ATOM 623 O O . ALA A 1 80 ? -3.775 -1.137 2.893 1.00 97.12 80 ALA A O 1
ATOM 624 N N . VAL A 1 81 ? -4.555 -1.281 4.993 1.00 97.62 81 VAL A N 1
ATOM 625 C CA . VAL A 1 81 ? -4.763 0.167 5.161 1.00 97.62 81 VAL A CA 1
ATOM 626 C C . VAL A 1 81 ? -3.430 0.916 5.197 1.00 97.62 81 VAL A C 1
ATOM 628 O O . VAL A 1 81 ? -3.320 1.976 4.583 1.00 97.62 81 VAL A O 1
ATOM 631 N N . GLU A 1 82 ? -2.412 0.370 5.857 1.00 96.88 82 GLU A N 1
ATOM 632 C CA . GLU A 1 82 ? -1.067 0.949 5.935 1.00 96.88 82 GLU A CA 1
ATOM 633 C C . GLU A 1 82 ? -0.396 1.019 4.555 1.00 96.88 82 GLU A C 1
ATOM 635 O O . GLU A 1 82 ? 0.046 2.086 4.116 1.00 96.88 82 GLU A O 1
ATOM 640 N N . THR A 1 83 ? -0.437 -0.086 3.809 1.00 97.44 83 THR A N 1
ATOM 641 C CA . THR A 1 83 ? 0.082 -0.159 2.439 1.00 97.44 83 THR A CA 1
ATOM 642 C C . THR A 1 83 ? -0.673 0.798 1.516 1.00 97.44 83 THR A C 1
ATOM 644 O O . THR A 1 83 ? -0.067 1.463 0.669 1.00 97.44 83 THR A O 1
ATOM 647 N N . TRP A 1 84 ? -1.994 0.913 1.686 1.00 97.88 84 TRP A N 1
ATOM 648 C CA . TRP A 1 84 ? -2.815 1.877 0.957 1.00 97.88 84 TRP A CA 1
ATOM 649 C C . TRP A 1 84 ? -2.406 3.320 1.258 1.00 97.88 84 TRP A C 1
ATOM 651 O O . TRP A 1 84 ? -2.147 4.070 0.320 1.00 97.88 84 TRP A O 1
ATOM 661 N N . GLN A 1 85 ? -2.266 3.711 2.527 1.00 96.62 85 GLN A N 1
ATOM 662 C CA . GLN A 1 85 ? -1.851 5.070 2.899 1.00 96.62 85 GLN A CA 1
ATOM 663 C C . GLN A 1 85 ? -0.475 5.436 2.328 1.00 96.62 85 GLN A C 1
ATOM 665 O O . GLN A 1 85 ? -0.297 6.552 1.832 1.00 96.62 85 GLN A O 1
ATOM 670 N N . ARG A 1 86 ? 0.473 4.489 2.352 1.00 96.38 86 ARG A N 1
ATOM 671 C CA . ARG 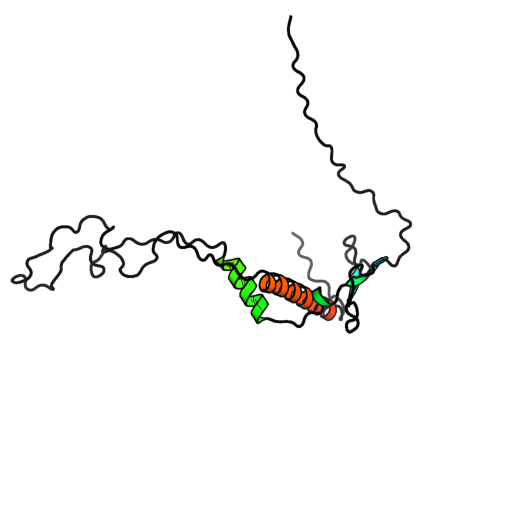A 1 86 ? 1.822 4.663 1.795 1.00 96.38 86 ARG A CA 1
ATOM 672 C C . ARG A 1 86 ? 1.798 4.872 0.278 1.00 96.38 86 ARG A C 1
ATOM 674 O O . ARG A 1 86 ? 2.499 5.741 -0.234 1.00 96.38 86 ARG A O 1
ATOM 681 N N . ASN A 1 87 ? 1.004 4.084 -0.444 1.00 96.81 87 ASN A N 1
ATOM 682 C CA . ASN A 1 87 ? 1.010 4.081 -1.909 1.00 96.81 87 ASN A CA 1
ATOM 683 C C . ASN A 1 87 ? 0.082 5.132 -2.526 1.00 96.81 87 ASN A C 1
ATOM 685 O O . ASN A 1 87 ? 0.413 5.700 -3.562 1.00 96.81 87 ASN A O 1
ATOM 689 N N . TYR A 1 88 ? -1.039 5.449 -1.879 1.00 96.12 88 TYR A N 1
ATOM 690 C CA . TYR A 1 88 ? -2.062 6.353 -2.406 1.00 96.12 88 TYR A CA 1
ATOM 691 C C . TYR A 1 88 ? -1.521 7.745 -2.768 1.00 96.12 88 TYR A C 1
ATOM 693 O O . TYR A 1 88 ? -1.914 8.324 -3.778 1.00 96.12 88 TYR A O 1
ATOM 701 N N . LYS A 1 89 ? -0.602 8.277 -1.953 1.00 93.00 89 LYS A N 1
ATOM 702 C CA . LYS A 1 89 ? 0.019 9.598 -2.158 1.00 93.00 89 LYS A CA 1
ATOM 703 C C . LYS A 1 89 ? 1.298 9.536 -2.999 1.00 93.00 89 LYS A C 1
ATOM 705 O O . LYS A 1 89 ? 1.914 10.567 -3.256 1.00 93.00 89 LYS A O 1
ATOM 710 N N . ARG A 1 90 ? 1.740 8.337 -3.387 1.00 95.81 90 ARG A N 1
ATOM 711 C CA . ARG A 1 90 ? 3.036 8.126 -4.029 1.00 95.81 90 ARG A CA 1
ATOM 712 C C . ARG A 1 90 ? 2.941 8.388 -5.528 1.00 95.81 90 ARG A C 1
ATOM 714 O O . ARG A 1 90 ? 2.220 7.702 -6.253 1.00 95.81 90 ARG A O 1
ATOM 721 N N . ILE A 1 91 ? 3.768 9.319 -5.992 1.00 96.00 91 ILE A N 1
ATOM 722 C CA . ILE A 1 91 ? 4.018 9.582 -7.409 1.00 96.00 91 ILE A CA 1
ATOM 723 C C . ILE A 1 91 ? 5.511 9.368 -7.653 1.00 96.00 91 ILE A C 1
ATOM 7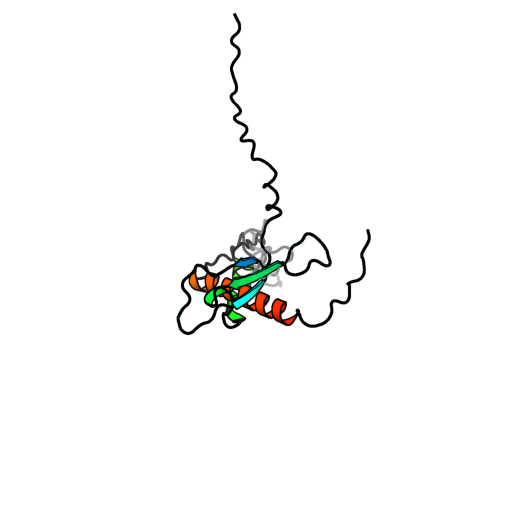25 O O . ILE A 1 91 ? 6.352 9.965 -6.983 1.00 96.00 91 ILE A O 1
ATOM 729 N N . SER A 1 92 ? 5.859 8.472 -8.576 1.00 95.88 92 SER A N 1
ATOM 730 C CA . SER A 1 92 ? 7.252 8.260 -8.975 1.00 95.88 92 SER A CA 1
ATOM 731 C C . SER A 1 92 ? 7.560 9.084 -10.212 1.00 95.88 92 SER A C 1
ATOM 733 O O . SER A 1 92 ? 6.950 8.861 -11.247 1.00 95.88 92 SER A O 1
ATOM 735 N N . HIS A 1 93 ? 8.524 10.001 -10.114 1.00 95.44 93 HIS A N 1
ATOM 736 C CA . HIS A 1 93 ? 9.000 10.822 -11.236 1.00 95.44 93 HIS A CA 1
ATOM 737 C C . HIS A 1 93 ? 10.198 10.209 -11.975 1.00 95.44 93 HIS A C 1
ATOM 739 O O . HIS A 1 93 ? 10.790 10.849 -12.844 1.00 95.44 93 HIS A O 1
ATOM 745 N N . ALA A 1 94 ? 10.588 8.982 -11.619 1.00 95.31 94 ALA A N 1
ATOM 746 C CA . ALA A 1 94 ? 11.701 8.309 -12.264 1.00 95.31 94 ALA A CA 1
ATOM 747 C C . ALA A 1 94 ? 11.355 8.043 -13.734 1.00 95.31 94 ALA A C 1
ATOM 749 O O . ALA A 1 94 ? 10.349 7.413 -14.049 1.00 95.31 94 ALA A O 1
ATOM 750 N N . ASN A 1 95 ? 12.203 8.515 -14.643 1.00 94.81 95 ASN A N 1
ATOM 751 C CA . ASN A 1 95 ? 12.025 8.299 -16.068 1.00 94.81 95 ASN A CA 1
ATOM 752 C C . ASN A 1 95 ? 13.368 7.989 -16.718 1.00 94.81 95 ASN A C 1
ATOM 754 O O . ASN A 1 95 ? 14.379 8.623 -16.419 1.00 94.81 95 ASN A O 1
ATOM 758 N N . THR A 1 96 ? 13.379 7.025 -17.628 1.00 95.31 96 THR A N 1
ATOM 759 C CA . THR A 1 96 ? 14.555 6.677 -18.419 1.00 95.31 96 THR A CA 1
ATOM 760 C C . THR A 1 96 ? 14.271 6.843 -19.904 1.00 95.31 96 THR A C 1
ATOM 762 O O . THR A 1 96 ? 13.159 6.592 -20.374 1.00 95.31 96 THR A O 1
ATOM 765 N N . LYS A 1 97 ? 15.297 7.270 -20.650 1.00 95.12 97 LYS A N 1
ATOM 766 C CA . LYS A 1 97 ? 15.196 7.485 -22.093 1.00 95.12 97 LYS A CA 1
ATOM 767 C C . LYS A 1 97 ? 15.193 6.156 -22.842 1.00 95.12 97 LYS A C 1
ATOM 769 O O . LYS A 1 97 ? 16.130 5.361 -22.725 1.00 95.12 97 LYS A O 1
ATOM 774 N N . LEU A 1 98 ? 14.167 5.955 -23.661 1.00 95.19 98 LEU A N 1
ATOM 775 C CA . LEU A 1 98 ? 14.111 4.855 -24.625 1.00 95.19 98 LEU A CA 1
ATOM 776 C C . LEU A 1 98 ? 15.095 5.096 -25.780 1.00 95.19 98 LEU A C 1
ATOM 778 O O . LEU A 1 98 ? 15.534 6.220 -26.027 1.00 95.19 98 LEU A O 1
ATOM 782 N N . ARG A 1 99 ? 15.394 4.056 -26.570 1.00 93.94 99 ARG A N 1
ATOM 783 C CA . ARG A 1 99 ? 16.260 4.181 -27.765 1.00 93.94 99 ARG A CA 1
ATOM 784 C C . ARG A 1 99 ? 15.787 5.246 -28.771 1.00 93.94 99 ARG A C 1
ATOM 786 O O . ARG A 1 99 ? 16.598 5.777 -29.530 1.00 93.94 99 ARG A O 1
ATOM 793 N N . SER A 1 100 ? 14.486 5.533 -28.804 1.00 92.94 100 SER A N 1
ATOM 794 C CA . SER A 1 100 ? 13.869 6.572 -29.638 1.00 92.94 100 SER A CA 1
ATOM 795 C C . SER A 1 100 ? 14.115 7.984 -29.095 1.00 92.94 100 SER A C 1
ATOM 797 O O . SER A 1 100 ? 14.332 8.898 -29.885 1.00 92.94 100 SER A O 1
ATOM 799 N N . GLU A 1 101 ? 14.143 8.138 -27.770 1.00 94.81 101 GLU A N 1
ATOM 800 C CA . GLU A 1 101 ? 14.249 9.414 -27.046 1.00 94.81 101 GLU A CA 1
ATOM 801 C C . GLU A 1 101 ? 15.704 9.876 -26.838 1.00 94.81 101 GLU A C 1
ATOM 803 O O . GLU A 1 101 ? 15.972 11.065 -26.670 1.00 94.81 101 GLU A O 1
ATOM 808 N N . VAL A 1 102 ? 16.671 8.950 -26.845 1.00 95.50 102 VAL A N 1
ATOM 809 C CA . VAL A 1 102 ? 18.109 9.285 -26.868 1.00 95.50 102 VAL A CA 1
ATOM 810 C C . VAL A 1 102 ? 18.436 10.056 -28.158 1.00 95.50 102 VAL A C 1
ATOM 812 O O . VAL A 1 102 ? 17.827 9.791 -29.179 1.00 95.50 102 VAL A O 1
ATOM 815 N N . ARG A 1 103 ? 19.379 11.009 -28.165 1.00 94.38 103 ARG A N 1
ATOM 816 C CA . ARG A 1 103 ? 19.751 11.823 -29.355 1.00 94.38 103 ARG A CA 1
ATOM 817 C C . ARG A 1 103 ? 20.610 11.026 -30.372 1.00 94.38 103 ARG A C 1
ATOM 819 O O . ARG A 1 103 ? 21.259 10.056 -30.002 1.00 94.38 103 ARG A O 1
ATOM 826 N N . GLY A 1 104 ? 20.630 11.371 -31.674 1.00 93.69 104 GLY A N 1
ATOM 827 C CA . GLY A 1 104 ? 21.489 10.724 -32.714 1.00 93.69 104 GLY A CA 1
ATOM 828 C C . GLY A 1 104 ? 20.871 9.594 -33.584 1.00 93.69 104 GLY A C 1
ATOM 829 O O . GLY A 1 104 ? 19.789 9.755 -34.119 1.00 93.69 104 GLY A O 1
ATOM 830 N N . GLY A 1 105 ? 21.522 8.440 -33.761 1.00 89.31 105 GLY A N 1
ATOM 831 C CA . GLY A 1 105 ? 20.876 7.143 -34.088 1.00 89.31 105 GLY A CA 1
ATOM 832 C C . GLY A 1 105 ? 20.069 6.908 -35.378 1.00 89.31 105 GLY A C 1
ATOM 833 O O . GLY A 1 105 ? 19.542 5.801 -35.501 1.00 89.31 105 GLY A O 1
ATOM 834 N N . GLY A 1 106 ? 19.964 7.868 -36.302 1.00 88.19 106 GLY A N 1
ATOM 835 C CA . GLY A 1 106 ? 19.151 7.745 -37.526 1.00 88.19 106 GLY A CA 1
ATOM 836 C C . GLY A 1 106 ? 19.813 7.004 -38.696 1.00 88.19 106 GLY A C 1
ATOM 837 O O . GLY A 1 106 ? 19.119 6.467 -39.552 1.00 88.19 106 GLY A O 1
ATOM 838 N N . LYS A 1 107 ? 21.149 6.923 -38.725 1.00 92.94 107 LYS A N 1
ATOM 839 C CA . LYS A 1 107 ? 21.908 6.215 -39.769 1.00 92.94 107 LYS A CA 1
ATOM 840 C C . LYS A 1 107 ? 22.355 4.837 -39.276 1.00 92.94 107 LYS A C 1
ATOM 842 O O . LYS A 1 107 ? 22.832 4.702 -38.146 1.00 92.94 107 LYS A O 1
ATOM 847 N N . LYS A 1 108 ? 22.243 3.821 -40.138 1.00 94.62 108 LYS A N 1
ATOM 848 C CA . LYS A 1 108 ? 22.777 2.478 -39.873 1.00 94.62 108 LYS A CA 1
ATOM 849 C C . LYS A 1 108 ? 24.312 2.551 -39.727 1.00 94.62 108 LYS A C 1
ATOM 851 O O . LYS A 1 108 ? 24.947 3.155 -40.591 1.00 94.62 108 LYS A O 1
ATOM 856 N N . PRO A 1 109 ? 24.920 1.946 -38.688 1.00 94.38 109 PRO A N 1
ATOM 857 C CA . PRO A 1 109 ? 26.362 2.072 -38.440 1.00 94.38 109 PRO A CA 1
ATOM 858 C C . PRO A 1 109 ? 27.253 1.526 -39.568 1.00 94.38 109 PRO A C 1
ATOM 860 O O . PRO A 1 109 ? 28.272 2.125 -39.894 1.00 94.38 109 PRO A O 1
ATOM 863 N N . TRP A 1 110 ? 26.870 0.392 -40.161 1.00 95.62 110 TRP A N 1
ATOM 864 C CA . TRP A 1 110 ? 27.546 -0.236 -41.301 1.00 95.62 110 TRP A CA 1
ATOM 865 C C . TRP A 1 110 ? 26.577 -1.112 -42.097 1.00 95.62 110 TRP A C 1
ATOM 867 O O . TRP A 1 110 ? 25.482 -1.436 -41.628 1.00 95.62 110 TRP A O 1
ATOM 877 N N . ASN A 1 111 ? 26.987 -1.515 -43.300 1.00 95.50 111 ASN A N 1
ATOM 878 C CA . ASN A 1 111 ? 26.201 -2.384 -44.173 1.00 95.50 111 ASN A CA 1
ATOM 879 C C . ASN A 1 111 ? 25.951 -3.754 -43.528 1.00 95.50 111 ASN A C 1
ATOM 881 O O . ASN A 1 111 ? 26.757 -4.259 -42.754 1.00 95.50 111 ASN A O 1
ATOM 885 N N . GLN A 1 112 ? 24.815 -4.376 -43.849 1.00 95.38 112 GLN A N 1
ATOM 886 C CA . GLN A 1 112 ? 24.374 -5.625 -43.209 1.00 95.38 112 GLN A CA 1
ATOM 887 C C . GLN A 1 112 ? 25.341 -6.809 -43.422 1.00 95.38 112 GLN A C 1
ATOM 889 O O . GLN A 1 112 ? 25.343 -7.749 -42.624 1.00 95.38 112 GLN A O 1
ATOM 894 N N . LYS A 1 113 ? 26.126 -6.779 -44.505 1.00 95.12 113 LYS A N 1
ATOM 895 C CA . LYS A 1 113 ? 27.102 -7.797 -44.914 1.00 95.12 113 LYS A CA 1
ATOM 896 C C . LYS A 1 113 ? 28.395 -7.109 -45.379 1.00 95.12 113 LYS A C 1
ATOM 898 O O . LYS A 1 113 ? 28.374 -5.921 -45.693 1.00 95.12 113 LYS A O 1
ATOM 903 N N . GLY A 1 114 ? 29.497 -7.858 -45.413 1.00 94.94 114 GLY A N 1
ATOM 904 C CA . GLY A 1 114 ? 30.802 -7.403 -45.917 1.00 94.94 114 GLY A CA 1
ATOM 905 C C . GLY A 1 114 ? 31.730 -6.763 -44.878 1.00 94.94 114 GLY A C 1
ATOM 906 O O . GLY A 1 114 ? 32.924 -6.679 -45.118 1.00 94.94 114 GLY A O 1
ATOM 907 N N . SER A 1 115 ? 31.228 -6.361 -43.705 1.00 93.00 115 SER A N 1
ATOM 908 C CA . SER A 1 115 ? 32.042 -5.693 -42.674 1.00 93.00 115 SER A CA 1
ATOM 909 C C . SER A 1 115 ? 32.727 -6.628 -41.669 1.00 93.00 115 SER A C 1
ATOM 911 O O . SER A 1 115 ? 33.503 -6.150 -40.847 1.00 93.00 115 SER A O 1
ATOM 913 N N . GLY A 1 116 ? 32.390 -7.924 -41.651 1.00 95.38 116 GLY A N 1
ATOM 914 C CA . GLY A 1 116 ? 32.887 -8.892 -40.657 1.00 95.38 116 GLY A CA 1
ATOM 915 C C . GLY A 1 116 ? 32.438 -8.637 -39.206 1.00 95.38 116 GLY A C 1
ATOM 916 O O . GLY A 1 116 ? 32.806 -9.388 -38.310 1.00 95.38 116 GLY A O 1
ATOM 917 N N . LYS A 1 117 ? 31.635 -7.593 -38.954 1.00 95.75 117 LYS A N 1
ATOM 918 C CA . LYS A 1 117 ? 31.156 -7.193 -37.620 1.00 95.75 117 LYS A CA 1
ATOM 919 C C . LYS A 1 117 ? 29.748 -7.722 -37.333 1.00 95.75 117 LYS A C 1
ATOM 921 O O . LYS A 1 117 ? 28.985 -8.031 -38.249 1.00 95.75 117 LYS A O 1
ATOM 926 N N . ALA A 1 118 ? 29.370 -7.737 -36.051 1.00 95.62 118 ALA A N 1
ATOM 927 C CA . ALA A 1 118 ? 28.005 -8.033 -35.617 1.00 95.62 118 ALA A CA 1
ATOM 928 C C . ALA A 1 118 ? 26.970 -7.116 -36.301 1.00 95.62 118 ALA A C 1
ATOM 930 O O . ALA A 1 118 ? 27.252 -5.979 -36.685 1.00 95.62 118 ALA A O 1
ATOM 931 N N . ARG A 1 119 ? 25.743 -7.606 -36.480 1.00 95.81 119 ARG A N 1
ATOM 932 C CA . ARG A 1 119 ? 24.688 -6.866 -37.186 1.00 95.81 119 ARG A CA 1
ATOM 933 C C . ARG A 1 119 ? 24.023 -5.863 -36.250 1.00 95.81 119 ARG A C 1
ATOM 935 O O . ARG A 1 119 ? 23.401 -6.251 -35.267 1.00 95.81 119 ARG A O 1
ATOM 942 N N . HIS A 1 120 ? 24.070 -4.579 -36.604 1.00 95.69 120 HIS A N 1
ATOM 943 C CA . HIS A 1 120 ? 23.378 -3.528 -35.858 1.00 95.69 120 HIS A CA 1
ATOM 944 C C . HIS A 1 120 ? 22.493 -2.654 -36.753 1.00 95.69 120 HIS A C 1
ATOM 946 O O . HIS A 1 120 ? 22.773 -2.413 -37.932 1.00 95.69 120 HIS A O 1
ATOM 952 N N . GLY A 1 121 ? 21.374 -2.209 -36.178 1.00 94.12 121 GLY A N 1
ATOM 953 C CA . GLY A 1 121 ? 20.420 -1.306 -36.827 1.00 94.12 121 GLY A CA 1
ATOM 954 C C . GLY A 1 121 ? 20.613 0.160 -36.438 1.00 94.12 121 GLY A C 1
ATOM 955 O O . GLY A 1 121 ? 20.434 1.037 -37.270 1.00 94.12 121 GLY A O 1
ATOM 956 N N . SER A 1 122 ? 21.002 0.433 -35.191 1.00 94.56 122 SER A N 1
ATOM 957 C CA . SER A 1 122 ? 21.213 1.787 -34.670 1.00 94.56 122 SER A CA 1
ATOM 958 C C . SER A 1 122 ? 22.232 1.760 -33.534 1.00 94.56 122 SER A C 1
ATOM 960 O O . SER A 1 122 ? 22.257 0.800 -32.762 1.00 94.56 122 SER A O 1
ATOM 962 N N . ILE A 1 123 ? 23.015 2.834 -33.401 1.00 95.25 123 ILE A N 1
ATOM 963 C CA . ILE A 1 123 ? 23.949 3.043 -32.282 1.00 95.25 123 ILE A CA 1
ATOM 964 C C . ILE A 1 123 ? 23.245 3.308 -30.942 1.00 95.25 123 ILE A C 1
ATOM 966 O O . ILE A 1 123 ? 23.879 3.236 -29.902 1.00 95.25 123 ILE A O 1
ATOM 970 N N . ARG A 1 124 ? 21.940 3.625 -30.945 1.00 95.56 124 ARG A N 1
ATOM 971 C CA . ARG A 1 124 ? 21.163 3.897 -29.718 1.00 95.56 124 ARG A CA 1
ATOM 972 C C . ARG A 1 124 ? 20.526 2.644 -29.111 1.00 95.56 124 ARG A C 1
ATOM 974 O O . ARG A 1 124 ? 19.697 2.749 -28.207 1.00 95.56 124 ARG A O 1
ATOM 981 N N . SER A 1 125 ? 20.810 1.470 -29.674 1.00 93.75 125 SER A N 1
ATOM 982 C CA . SER A 1 125 ? 20.277 0.215 -29.148 1.00 93.75 125 SER A CA 1
ATOM 983 C C . SER A 1 125 ? 20.768 -0.000 -27.706 1.00 93.75 125 SER A C 1
ATOM 985 O O . SER A 1 125 ? 21.908 0.358 -27.426 1.00 93.75 125 SER A O 1
ATOM 987 N N . PRO A 1 126 ? 19.970 -0.613 -26.817 1.00 96.00 126 PRO A N 1
ATOM 988 C CA . PRO A 1 126 ? 20.362 -0.918 -25.433 1.00 96.00 126 PRO A CA 1
ATOM 989 C C . PRO A 1 126 ? 21.654 -1.733 -25.296 1.00 96.00 126 PRO A C 1
ATOM 991 O O . PRO A 1 126 ? 22.303 -1.701 -24.259 1.00 96.00 126 PRO A O 1
ATOM 994 N N . LEU A 1 127 ? 22.044 -2.448 -26.358 1.00 94.94 127 LEU A N 1
ATOM 995 C CA . LEU A 1 127 ? 23.306 -3.193 -26.432 1.00 94.94 127 LEU A CA 1
ATOM 996 C C . LEU A 1 127 ? 24.546 -2.284 -26.513 1.00 94.94 127 LEU A C 1
ATOM 998 O O . LEU A 1 127 ? 25.658 -2.733 -26.254 1.00 94.94 127 LEU A O 1
ATOM 1002 N N . TRP A 1 128 ? 24.378 -1.032 -26.938 1.00 94.56 128 TRP A N 1
ATOM 1003 C CA . TRP A 1 128 ? 25.467 -0.079 -27.128 1.00 94.56 128 TRP A CA 1
ATOM 1004 C C . TRP A 1 128 ? 25.674 0.782 -25.883 1.00 94.56 128 TRP A C 1
ATOM 1006 O O . TRP A 1 128 ? 24.725 1.154 -25.191 1.00 94.56 128 TRP A O 1
ATOM 1016 N N . ARG A 1 129 ? 26.927 1.182 -25.638 1.00 94.62 129 ARG A N 1
ATOM 1017 C CA . ARG A 1 129 ? 27.247 2.173 -24.601 1.00 94.62 129 ARG A CA 1
ATOM 1018 C C . ARG A 1 129 ? 26.595 3.514 -24.950 1.00 94.62 129 ARG A C 1
ATOM 1020 O O . ARG A 1 129 ? 26.731 3.989 -26.074 1.00 94.62 129 ARG A O 1
ATOM 1027 N N . GLY A 1 130 ? 25.880 4.107 -23.994 1.00 93.00 130 GLY A N 1
ATOM 1028 C CA . GLY A 1 130 ? 25.098 5.330 -24.219 1.00 93.00 130 GLY A CA 1
ATOM 1029 C C . GLY A 1 130 ? 23.806 5.120 -25.024 1.00 93.00 130 GLY A C 1
ATOM 1030 O O . GLY A 1 130 ? 23.175 6.098 -25.428 1.00 93.00 130 GLY A O 1
ATOM 1031 N N . GLY A 1 131 ? 23.411 3.866 -25.273 1.00 94.44 131 GLY A N 1
ATOM 1032 C CA . GLY A 1 131 ? 22.109 3.517 -25.832 1.00 94.44 131 GLY A CA 1
ATOM 1033 C C . GLY A 1 131 ? 20.954 3.775 -24.859 1.00 94.44 131 GLY A C 1
ATOM 1034 O O . GLY A 1 131 ? 21.154 4.090 -23.688 1.00 94.44 131 GLY A O 1
ATOM 1035 N N . GLY A 1 132 ? 19.721 3.664 -25.354 1.00 96.00 132 GLY A N 1
ATOM 1036 C CA . GLY A 1 132 ? 18.533 3.770 -24.500 1.00 96.00 132 GLY A CA 1
ATOM 1037 C C . GLY A 1 132 ? 18.333 2.529 -23.628 1.00 96.00 132 GLY A C 1
ATOM 1038 O O . GLY A 1 132 ? 18.812 1.451 -23.966 1.00 96.00 132 GLY A O 1
ATOM 1039 N N . VAL A 1 133 ? 17.579 2.655 -22.538 1.00 96.56 133 VAL A N 1
ATOM 1040 C CA . VAL A 1 133 ? 17.252 1.518 -21.658 1.00 96.56 133 VAL A CA 1
ATOM 1041 C C . VAL A 1 133 ? 16.006 0.796 -22.179 1.00 96.56 133 VAL A C 1
ATOM 1043 O O . VAL A 1 133 ? 15.020 1.450 -22.512 1.00 96.56 133 VAL A O 1
ATOM 1046 N N . SER A 1 134 ? 16.045 -0.542 -22.268 1.00 94.25 134 SER A N 1
ATOM 1047 C CA . SER A 1 134 ? 14.902 -1.353 -22.734 1.00 94.25 134 SER A CA 1
ATOM 1048 C C . SER A 1 134 ? 13.737 -1.329 -21.746 1.00 94.25 134 SER A C 1
ATOM 1050 O O . SER A 1 134 ? 12.622 -0.963 -22.103 1.00 94.25 134 SER A O 1
ATOM 1052 N N . HIS A 1 135 ? 14.011 -1.721 -20.500 1.00 94.44 135 HIS A N 1
ATOM 1053 C CA . HIS A 1 135 ? 13.037 -1.815 -19.420 1.00 94.44 135 HIS A CA 1
ATOM 1054 C C . HIS A 1 135 ? 13.525 -0.941 -18.273 1.00 94.44 135 HIS A C 1
ATOM 1056 O O . HIS A 1 135 ? 14.344 -1.354 -17.458 1.00 94.44 135 HIS A O 1
ATOM 1062 N N . GLY A 1 136 ? 13.070 0.305 -18.273 1.00 93.81 136 GLY A N 1
ATOM 1063 C CA . GLY A 1 136 ? 13.342 1.271 -17.220 1.00 93.81 136 GLY A CA 1
ATOM 1064 C C . GLY A 1 136 ? 12.043 1.910 -16.742 1.00 93.81 136 GLY A C 1
ATOM 1065 O O . GLY A 1 136 ? 11.000 1.734 -17.381 1.00 93.81 136 GLY A O 1
ATOM 1066 N N . PRO A 1 137 ? 12.084 2.660 -15.633 1.00 95.12 137 PRO A N 1
ATOM 1067 C CA . PRO A 1 137 ? 10.932 3.419 -15.178 1.00 95.12 137 PRO A CA 1
ATOM 1068 C C . PRO A 1 137 ? 10.498 4.420 -16.259 1.00 95.12 137 PRO A C 1
ATOM 1070 O O . PRO A 1 137 ? 11.328 5.065 -16.911 1.00 95.12 137 PRO A O 1
ATOM 1073 N N . ARG A 1 138 ? 9.185 4.517 -16.475 1.00 91.75 138 ARG A N 1
ATOM 1074 C CA . ARG A 1 138 ? 8.571 5.366 -17.497 1.00 91.75 138 ARG A CA 1
ATOM 1075 C C . ARG A 1 138 ? 7.717 6.435 -16.838 1.00 91.75 138 ARG A C 1
ATOM 1077 O O . ARG A 1 138 ? 6.663 6.113 -16.303 1.00 91.75 138 ARG A O 1
ATOM 1084 N N . GLY A 1 139 ? 8.169 7.683 -16.974 1.00 84.56 139 GLY A N 1
ATOM 1085 C CA . GLY A 1 139 ? 7.414 8.900 -16.665 1.00 84.56 139 GLY A CA 1
ATOM 1086 C C . GLY A 1 139 ? 6.803 8.969 -15.259 1.00 84.56 139 GLY A C 1
ATOM 1087 O O . GLY A 1 139 ? 7.100 8.131 -14.409 1.00 84.56 139 GLY A O 1
ATOM 1088 N N . PRO A 1 140 ? 5.961 9.985 -14.988 1.00 92.25 140 PRO A N 1
ATOM 1089 C CA . PRO A 1 140 ? 5.266 10.069 -13.715 1.00 92.25 140 PRO A CA 1
ATOM 1090 C C . PRO A 1 140 ? 4.287 8.896 -13.589 1.00 92.25 140 PRO A C 1
ATOM 1092 O O . PRO A 1 140 ? 3.254 8.874 -14.254 1.00 92.25 140 PRO A O 1
ATOM 1095 N N . ASN A 1 141 ? 4.616 7.919 -12.744 1.00 93.50 141 ASN A N 1
ATOM 1096 C CA . ASN A 1 141 ? 3.746 6.784 -12.455 1.00 93.50 141 ASN A CA 1
ATOM 1097 C C . ASN A 1 141 ? 3.055 6.982 -11.099 1.00 93.50 141 ASN A C 1
ATOM 1099 O O . ASN A 1 141 ? 3.719 7.186 -10.075 1.00 93.50 141 ASN A O 1
ATOM 1103 N N . SER A 1 142 ? 1.724 6.934 -11.105 1.00 94.44 142 SER A N 1
ATOM 1104 C CA . SER A 1 142 ? 0.880 7.047 -9.917 1.00 94.44 142 SER A CA 1
ATOM 1105 C C . SER A 1 142 ? 0.515 5.668 -9.373 1.00 94.44 142 SER A C 1
ATOM 1107 O O . SER A 1 142 ? -0.041 4.846 -10.096 1.00 94.44 142 SER A O 1
ATOM 1109 N N . TYR A 1 143 ? 0.718 5.452 -8.074 1.00 95.44 143 TYR A N 1
ATOM 1110 C CA . TYR A 1 143 ? 0.325 4.217 -7.375 1.00 95.44 143 TYR A CA 1
ATOM 1111 C C . TYR A 1 143 ? -1.055 4.344 -6.711 1.00 95.44 143 TYR A C 1
ATOM 1113 O O . TYR A 1 143 ? -1.335 3.726 -5.683 1.00 95.44 143 TYR A O 1
ATOM 1121 N N . TYR A 1 144 ? -1.909 5.196 -7.275 1.00 96.56 144 TYR A N 1
ATOM 1122 C CA . TYR A 1 144 ? -3.211 5.530 -6.721 1.00 96.56 144 TYR A CA 1
ATOM 1123 C C . TYR A 1 144 ? -4.190 4.362 -6.869 1.00 96.56 144 TYR A C 1
ATOM 1125 O O . TYR A 1 144 ? -4.430 3.867 -7.968 1.00 96.56 144 TYR A O 1
ATOM 1133 N N . TYR A 1 145 ? -4.812 3.976 -5.760 1.00 97.06 145 TYR A N 1
ATOM 1134 C CA . TYR A 1 145 ? -5.997 3.126 -5.739 1.00 97.06 145 TYR A CA 1
ATOM 1135 C C . TYR A 1 145 ? -6.839 3.460 -4.507 1.00 97.06 145 TYR A C 1
ATOM 1137 O O . TYR A 1 145 ? -6.316 3.918 -3.487 1.00 97.06 145 TYR A O 1
ATOM 1145 N N . MET A 1 146 ? -8.152 3.248 -4.588 1.00 97.00 146 MET A N 1
ATOM 1146 C CA . MET A 1 146 ? -9.069 3.519 -3.482 1.00 97.00 146 MET A CA 1
ATOM 1147 C C . MET A 1 146 ? -9.503 2.232 -2.797 1.00 97.00 146 MET A C 1
ATOM 1149 O O . MET A 1 146 ? -10.060 1.334 -3.423 1.00 97.00 146 MET A O 1
ATOM 1153 N N . LEU A 1 147 ? -9.288 2.175 -1.484 1.00 96.94 147 LEU A N 1
ATOM 1154 C CA . LEU A 1 147 ? -9.770 1.085 -0.647 1.00 96.94 147 LEU A CA 1
ATOM 1155 C C . LEU A 1 147 ? -11.243 1.328 -0.248 1.00 96.94 147 LEU A C 1
ATOM 1157 O O . LEU A 1 147 ? -11.605 2.474 0.072 1.00 96.94 147 LEU A O 1
ATOM 1161 N N . PRO A 1 148 ? -12.105 0.289 -0.210 1.00 98.00 148 PRO A N 1
ATOM 1162 C CA . PRO A 1 148 ? -13.502 0.444 0.189 1.00 98.00 148 PRO A CA 1
ATOM 1163 C C . PRO A 1 148 ? -13.645 1.146 1.545 1.00 98.00 148 PRO A C 1
ATOM 1165 O O . PRO A 1 148 ? -12.887 0.882 2.481 1.00 98.00 148 PRO A O 1
ATOM 1168 N N . MET A 1 149 ? -14.635 2.037 1.676 1.00 97.69 149 MET A N 1
ATOM 1169 C CA . MET A 1 149 ? -14.829 2.849 2.891 1.00 97.69 149 MET A CA 1
ATOM 1170 C C . MET A 1 149 ? -14.942 1.993 4.157 1.00 97.69 149 MET A C 1
ATOM 1172 O O . MET A 1 149 ? -14.300 2.295 5.159 1.00 97.69 149 MET A O 1
ATOM 1176 N N . LYS A 1 150 ? -15.695 0.888 4.090 1.00 97.25 150 LYS A N 1
ATOM 1177 C CA . LYS A 1 150 ? -15.895 -0.026 5.224 1.00 97.25 150 LYS A CA 1
ATOM 1178 C C . LYS A 1 150 ? -14.580 -0.636 5.721 1.00 97.25 150 LYS A C 1
ATOM 1180 O O . LYS A 1 150 ? -14.384 -0.727 6.925 1.00 97.25 150 LYS A O 1
ATOM 1185 N N . VAL A 1 151 ? -13.656 -0.969 4.816 1.00 97.12 151 VAL A N 1
ATOM 1186 C CA . VAL A 1 151 ? -12.341 -1.535 5.166 1.00 97.12 151 VAL A CA 1
ATOM 1187 C C . VAL A 1 151 ? -11.467 -0.489 5.857 1.00 97.12 151 VAL A C 1
ATOM 1189 O O . VAL A 1 151 ? -10.829 -0.790 6.861 1.00 97.12 151 VAL A O 1
ATOM 1192 N N . ARG A 1 152 ? -11.487 0.763 5.382 1.00 97.12 152 ARG A N 1
ATOM 1193 C CA . ARG A 1 152 ? -10.753 1.872 6.019 1.00 97.12 152 ARG A CA 1
ATOM 1194 C C . ARG A 1 152 ? -11.254 2.150 7.436 1.00 97.12 152 ARG A C 1
ATOM 1196 O O . ARG A 1 152 ? -10.452 2.271 8.356 1.00 97.12 152 ARG A O 1
ATOM 1203 N N . VAL A 1 153 ? -12.576 2.195 7.613 1.00 97.19 153 VAL A N 1
ATOM 1204 C CA . VAL A 1 153 ? -13.207 2.373 8.931 1.00 97.19 153 VAL A CA 1
ATOM 1205 C C . VAL A 1 153 ? -12.890 1.194 9.849 1.00 97.19 153 VAL A C 1
ATOM 1207 O O . VAL A 1 153 ? -12.540 1.395 11.009 1.00 97.19 153 VAL A O 1
ATOM 1210 N N . GLN A 1 154 ? -12.960 -0.035 9.335 1.00 96.69 154 GLN A N 1
ATOM 1211 C CA . GLN A 1 154 ? -12.618 -1.224 10.108 1.00 96.69 154 GLN A CA 1
ATOM 1212 C C . GLN A 1 154 ? -11.148 -1.223 10.541 1.00 96.69 154 GLN A C 1
ATOM 1214 O O . GLN A 1 154 ? -10.868 -1.524 11.696 1.00 96.69 154 GLN A O 1
ATOM 1219 N N . GLY A 1 155 ? -10.219 -0.825 9.666 1.00 96.81 155 GLY A N 1
ATOM 1220 C CA . GLY A 1 155 ? -8.805 -0.690 10.020 1.00 96.81 155 GLY A CA 1
ATOM 1221 C C . GLY A 1 155 ? -8.569 0.311 11.152 1.00 96.81 155 GLY A C 1
ATOM 1222 O O . GLY A 1 155 ? -7.792 0.029 12.058 1.00 96.81 155 GLY A O 1
ATOM 1223 N N . LEU A 1 156 ? -9.297 1.432 11.162 1.00 96.69 156 LEU A N 1
ATOM 1224 C CA . LEU A 1 156 ? -9.223 2.416 12.246 1.00 96.69 156 LEU A CA 1
ATOM 1225 C C . LEU A 1 156 ? -9.712 1.834 13.581 1.00 96.69 156 LEU A C 1
ATOM 1227 O O . LEU A 1 156 ? -9.030 1.977 14.593 1.00 96.69 156 LEU A O 1
ATOM 1231 N N . LYS A 1 157 ? -10.848 1.127 13.582 1.00 96.44 157 LYS A N 1
ATOM 1232 C CA . LYS A 1 157 ? -11.372 0.448 14.781 1.00 96.44 157 LYS A CA 1
ATOM 1233 C C . LYS A 1 157 ? -10.382 -0.580 15.335 1.00 96.44 157 LYS A C 1
ATOM 1235 O O . LYS A 1 157 ? -10.107 -0.602 16.531 1.00 96.44 157 LYS A O 1
ATOM 1240 N N . VAL A 1 158 ? -9.798 -1.396 14.456 1.00 96.00 158 VAL A N 1
ATOM 1241 C CA . VAL A 1 158 ? -8.802 -2.408 14.838 1.00 96.00 158 VAL A CA 1
ATOM 1242 C C . VAL A 1 158 ? -7.542 -1.755 15.416 1.00 96.00 158 VAL A C 1
ATOM 1244 O O . VAL A 1 158 ? -7.004 -2.252 16.404 1.00 96.00 158 VAL A O 1
ATOM 1247 N N . ALA A 1 159 ? -7.086 -0.632 14.852 1.00 95.81 159 ALA A N 1
ATOM 1248 C CA . ALA A 1 159 ? -5.920 0.095 15.353 1.00 95.81 159 ALA A CA 1
ATOM 1249 C C . ALA A 1 159 ? -6.158 0.647 16.767 1.00 95.81 159 ALA A C 1
ATOM 1251 O O . ALA A 1 159 ? -5.323 0.448 17.649 1.00 95.81 159 ALA A O 1
ATOM 1252 N N . LEU A 1 160 ? -7.313 1.287 16.989 1.00 94.88 160 LEU A N 1
ATOM 1253 C CA . LEU A 1 160 ? -7.708 1.810 18.300 1.00 94.88 160 LEU A CA 1
ATOM 1254 C C . LEU A 1 160 ? -7.850 0.692 19.335 1.00 94.88 160 LEU A C 1
ATOM 1256 O O . LEU A 1 160 ? -7.286 0.797 20.421 1.00 94.88 160 LEU A O 1
ATOM 1260 N N . SER A 1 161 ? -8.531 -0.398 18.974 1.00 93.88 161 SER A N 1
ATOM 1261 C CA . SER A 1 161 ? -8.707 -1.563 19.852 1.00 93.88 161 SER A CA 1
ATOM 1262 C C . SER A 1 161 ? -7.359 -2.188 20.232 1.00 93.88 161 SER A C 1
ATOM 1264 O O . SER A 1 161 ? -7.101 -2.464 21.400 1.00 93.88 161 SER A O 1
ATOM 1266 N N . SER A 1 162 ? -6.450 -2.340 19.259 1.00 92.88 162 SER A N 1
ATOM 1267 C CA . SER A 1 162 ? -5.113 -2.905 19.496 1.00 92.88 162 SER A CA 1
ATOM 1268 C C . SER A 1 162 ? -4.268 -2.015 20.406 1.00 92.88 162 SER A C 1
ATOM 1270 O O . SER A 1 162 ? -3.553 -2.520 21.270 1.00 92.88 162 SER A O 1
ATOM 1272 N N . LYS A 1 163 ? -4.343 -0.688 20.235 1.00 92.38 163 LYS A N 1
ATOM 1273 C CA . LYS A 1 163 ? -3.627 0.249 21.105 1.00 92.38 163 LYS A CA 1
ATOM 1274 C C . LYS A 1 163 ? -4.181 0.267 22.516 1.00 92.38 163 LYS A C 1
ATOM 1276 O O . LYS A 1 163 ? -3.392 0.262 23.454 1.00 92.38 163 LYS A O 1
ATOM 1281 N N . LEU A 1 164 ? -5.499 0.214 22.665 1.00 91.06 164 LEU A N 1
ATOM 1282 C CA . LEU A 1 164 ? -6.105 0.162 23.983 1.00 91.06 164 LEU A CA 1
ATOM 1283 C C . LEU A 1 164 ? -5.736 -1.126 24.732 1.00 91.06 164 LEU A C 1
ATOM 1285 O O . LEU A 1 164 ? -5.358 -1.064 25.896 1.00 91.06 164 LEU A O 1
ATOM 1289 N N . ALA A 1 165 ? -5.763 -2.275 24.052 1.00 88.56 165 ALA A N 1
ATOM 1290 C CA . ALA A 1 165 ? -5.339 -3.545 24.640 1.00 88.56 165 ALA A CA 1
ATOM 1291 C C . ALA A 1 165 ? -3.864 -3.526 25.086 1.00 88.56 165 ALA A C 1
ATOM 1293 O O . ALA A 1 165 ? -3.539 -4.058 26.142 1.00 88.56 165 ALA A O 1
ATOM 1294 N N . GLN A 1 166 ? -2.978 -2.882 24.314 1.00 87.56 166 GLN A N 1
ATOM 1295 C CA . GLN A 1 166 ? -1.569 -2.710 24.693 1.00 87.56 166 GLN A CA 1
ATOM 1296 C C . GLN A 1 166 ? -1.414 -1.817 25.926 1.00 87.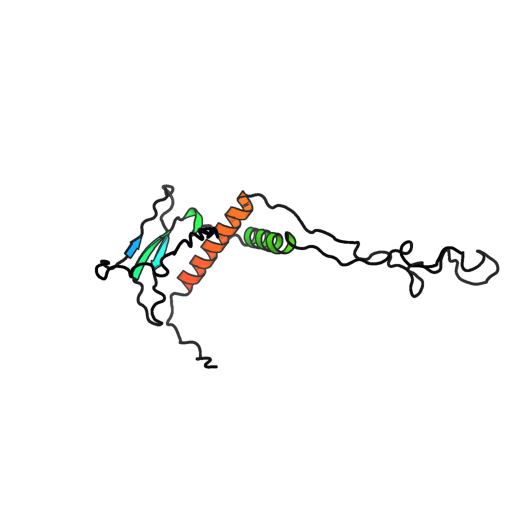56 166 GLN A C 1
ATOM 1298 O O . GLN A 1 166 ? -0.703 -2.191 26.847 1.00 87.56 166 GLN A O 1
ATOM 1303 N N . VAL A 1 167 ? -2.082 -0.660 25.964 1.00 80.75 167 VAL A N 1
ATOM 1304 C CA . VAL A 1 167 ? -1.977 0.299 27.079 1.00 80.75 167 VAL A CA 1
ATOM 1305 C C . VAL A 1 167 ? -2.546 -0.283 28.373 1.00 80.75 167 VAL A C 1
ATOM 1307 O O . VAL A 1 167 ? -1.891 -0.208 29.410 1.00 80.75 167 VAL A O 1
ATOM 1310 N N . ASN A 1 168 ? -3.707 -0.938 28.303 1.00 67.31 168 ASN A N 1
ATOM 1311 C CA . ASN A 1 168 ? -4.317 -1.609 29.454 1.00 67.31 168 ASN A CA 1
ATOM 1312 C C . ASN A 1 168 ? -3.511 -2.841 29.911 1.00 67.31 168 ASN A C 1
ATOM 1314 O O . ASN A 1 168 ? -3.568 -3.219 31.075 1.00 67.31 168 ASN A O 1
ATOM 1318 N N . GLY A 1 169 ? -2.755 -3.475 29.007 1.00 53.62 169 GLY A N 1
ATOM 1319 C CA . GLY A 1 169 ? -1.821 -4.555 29.343 1.00 53.62 169 GLY A CA 1
ATOM 1320 C C . GLY A 1 169 ? -0.483 -4.067 29.911 1.00 53.62 169 GLY A C 1
ATOM 1321 O O . GLY A 1 169 ? 0.167 -4.808 30.637 1.00 53.62 169 GLY A O 1
ATOM 1322 N N . MET A 1 170 ? -0.078 -2.828 29.611 1.00 39.44 170 MET A N 1
ATOM 1323 C CA . MET A 1 170 ? 1.150 -2.197 30.120 1.00 39.44 170 MET A CA 1
ATOM 1324 C C . MET A 1 170 ? 0.947 -1.513 31.483 1.00 39.44 170 MET A C 1
ATOM 1326 O O . MET A 1 170 ? 1.917 -1.114 32.118 1.00 39.44 170 MET A O 1
ATOM 1330 N N . THR A 1 171 ? -0.299 -1.375 31.949 1.00 35.06 171 THR A N 1
ATOM 1331 C CA . THR A 1 171 ? -0.665 -0.745 33.235 1.00 35.06 171 THR A CA 1
ATOM 1332 C C . THR A 1 171 ? -0.566 -1.696 34.442 1.00 35.06 171 THR A C 1
ATOM 1334 O O . THR A 1 171 ? -1.139 -1.443 35.498 1.00 35.06 171 THR A O 1
ATOM 1337 N N . ALA A 1 172 ? 0.222 -2.766 34.317 1.00 41.06 172 ALA A N 1
ATOM 1338 C CA . ALA A 1 172 ? 0.869 -3.489 35.413 1.00 41.06 172 ALA A CA 1
ATOM 1339 C C . ALA A 1 172 ? 2.170 -4.088 34.835 1.00 41.06 172 ALA A C 1
ATOM 1341 O O . ALA A 1 172 ? 2.048 -4.867 33.890 1.00 41.06 172 ALA A O 1
ATOM 1342 N N . PRO A 1 173 ? 3.398 -3.748 35.293 1.00 33.88 173 PRO A N 1
ATOM 1343 C CA . PRO A 1 173 ? 3.828 -3.399 36.652 1.00 33.88 173 PRO A CA 1
ATOM 1344 C C . PRO A 1 173 ? 4.590 -2.052 36.756 1.00 33.88 173 PRO A C 1
ATOM 1346 O O . PRO A 1 173 ? 4.979 -1.467 35.754 1.00 33.88 173 PRO A O 1
ATOM 1349 N N . SER A 1 174 ? 4.781 -1.577 37.994 1.00 39.12 174 SER A N 1
ATOM 1350 C CA . SER A 1 174 ? 5.736 -0.541 38.449 1.00 39.12 174 SER A CA 1
ATOM 1351 C C . SER A 1 174 ? 6.541 0.197 37.366 1.00 39.12 174 SER A C 1
ATOM 1353 O O . SER A 1 174 ? 7.489 -0.351 36.801 1.00 39.12 174 SER A O 1
ATOM 1355 N N . ALA A 1 175 ? 6.212 1.472 37.151 1.00 38.09 175 ALA A N 1
ATOM 1356 C CA . ALA A 1 175 ? 7.023 2.400 36.378 1.00 38.09 175 ALA A CA 1
ATOM 1357 C C . ALA A 1 175 ? 8.436 2.511 36.983 1.00 38.09 175 ALA A C 1
ATOM 1359 O O . ALA A 1 175 ? 8.635 3.164 38.005 1.00 38.09 175 ALA A O 1
ATOM 1360 N N . GLU A 1 176 ? 9.428 1.883 36.351 1.00 38.84 176 GLU A N 1
ATOM 1361 C CA . GLU A 1 176 ? 10.813 2.327 36.491 1.00 38.84 176 GLU A CA 1
ATOM 1362 C C . GLU A 1 176 ? 10.971 3.634 35.694 1.00 38.84 176 GLU A C 1
ATOM 1364 O O . GLU A 1 176 ? 10.618 3.675 34.508 1.00 38.84 176 GLU A O 1
ATOM 1369 N N . PRO A 1 177 ? 11.466 4.726 36.303 1.00 41.94 177 PRO A N 1
ATOM 1370 C CA . PRO A 1 177 ? 11.650 5.981 35.591 1.00 41.94 177 PRO A CA 1
ATOM 1371 C C . PRO A 1 177 ? 12.770 5.842 34.549 1.00 41.94 177 PRO A C 1
ATOM 1373 O O . PRO A 1 177 ? 13.914 5.524 34.875 1.00 41.94 177 PRO A O 1
ATOM 1376 N N . ALA A 1 178 ? 12.439 6.107 33.282 1.00 42.84 178 ALA A N 1
ATOM 1377 C CA . ALA A 1 178 ? 13.402 6.165 32.184 1.00 42.84 178 ALA A CA 1
ATOM 1378 C C . ALA A 1 178 ? 14.509 7.211 32.456 1.00 42.84 178 ALA A C 1
ATOM 1380 O O . ALA A 1 178 ? 14.241 8.252 33.066 1.00 42.84 178 ALA A O 1
ATOM 1381 N N . PRO A 1 179 ? 15.754 6.972 31.993 1.00 40.62 179 PRO A N 1
ATOM 1382 C CA . PRO A 1 179 ? 16.882 7.846 32.279 1.00 40.62 179 PRO A CA 1
ATOM 1383 C C . PRO A 1 179 ? 16.700 9.236 31.657 1.00 40.62 179 PRO A C 1
ATOM 1385 O O . PRO A 1 179 ? 16.389 9.403 30.478 1.00 40.62 179 PRO A O 1
ATOM 1388 N N . ASN A 1 180 ? 16.924 10.229 32.509 1.00 35.31 180 ASN A N 1
ATOM 1389 C CA . ASN A 1 180 ? 16.766 11.659 32.291 1.00 35.31 180 ASN A CA 1
ATOM 1390 C C . ASN A 1 180 ? 17.739 12.164 31.203 1.00 35.31 180 ASN A C 1
ATOM 1392 O O . ASN A 1 180 ? 18.914 12.398 31.485 1.00 35.31 180 ASN A O 1
ATOM 1396 N N . PHE A 1 181 ? 17.273 12.341 29.962 1.00 41.72 181 PHE A N 1
ATOM 1397 C CA . PHE A 1 181 ? 18.024 13.086 28.947 1.00 41.72 181 PHE A CA 1
ATOM 1398 C C . PHE A 1 181 ? 17.824 14.584 29.183 1.00 41.72 181 PHE A C 1
ATOM 1400 O O . PHE A 1 181 ? 16.875 15.193 28.692 1.00 41.72 181 PHE A O 1
ATOM 1407 N N . LYS A 1 182 ? 18.737 15.169 29.959 1.00 39.81 182 LYS A N 1
ATOM 1408 C CA . LYS A 1 182 ? 18.947 16.616 29.977 1.00 39.81 182 LYS A CA 1
ATOM 1409 C C . LYS A 1 182 ? 19.796 16.986 28.758 1.00 39.81 182 LYS A C 1
ATOM 1411 O O . LYS A 1 182 ? 20.851 16.386 28.555 1.00 39.81 182 LYS A O 1
ATOM 1416 N N . VAL A 1 183 ? 19.295 17.925 27.954 1.00 41.03 183 VAL A N 1
ATOM 1417 C CA . VAL A 1 183 ? 20.096 18.692 26.983 1.00 41.03 183 VAL A CA 1
ATOM 1418 C C . VAL A 1 183 ? 20.983 19.666 27.747 1.00 41.03 183 VAL A C 1
ATOM 1420 O O . VAL A 1 183 ? 20.484 20.219 28.754 1.00 41.03 183 VAL A O 1
#

Foldseek 3Di:
DDDDDDDDPPDPPDPPDDPDDDPPPPFQDEAEDPDDAPPVDDWDKDFAFDPPDPPTDGSHIYTHHCQQQVDDQDVVLLVVLVVQVVQQPDKDADAWDAQVRQPDWPDQPDDQDDPPDDGDRTCQPPVHDSHTDPDTDHGTDGSRDDDDPVSNSVSNSSVNNVVVVVVVVVPDDDDDDDDDDDD

Organism: Cyprinodon variegatus (NCBI:txid28743)

InterPro domains:
  IPR002136 Large ribosomal subunit protein uL4 [PF00573] (63-166)
  IPR013005 Large ribosomal subunit protein uL4-like [PTHR10746] (23-166)
  IPR023574 Large ribosomal subunit protein uL4 domain superfamily [G3DSA:3.40.1370.10] (27-179)
  IPR023574 Large ribosomal subunit protein uL4 domain superfamily [SSF52166] (53-166)

Radius of gyration: 33.02 Å; chains: 1; bounding box: 60×77×88 Å

pLDDT: mean 79.93, std 22.02, range [31.73, 98.0]

Sequence (183 aa):
MFLKILSTSSVWFFPTERPPPPADSPLPLLRKCNAAIPAHLSPVQTWVETLEGQDSQPLGLTELHPDVFAVAPRLDILHAVETWQRNYKRISHANTKLRSEVRGGGKKPWNQKGSGKARHGSIRSPLWRGGGVSHGPRGPNSYYYMLPMKVRVQGLKVALSSKLAQVNGMTAPSAEPAPNFKV

Secondary structure (DSSP, 8-state):
---------------SSPPPPPTT--SSEEEPP-SPPPTT-PPEEEEE--SS-TTPPP-EEEEE-HHHHS----HHHHHHHHHHHHHHT-EE------TTTSS---S-SS-SSSS-SPP-S-TTSTTSTTPPPSS---SSEE------HHHHHHHHHHHHHHHHHHHHHHSSS--PPPP----